Protein AF-A0A3D1CLM0-F1 (afdb_monomer_lite)

Radius of gyration: 14.33 Å; chains: 1; bounding box: 27×22×41 Å

pLDDT: mean 76.73, std 11.37, range [52.06, 90.88]

Structure (mmCIF, N/CA/C/O backbone):
data_AF-A0A3D1CLM0-F1
#
_entry.id   AF-A0A3D1CLM0-F1
#
loop_
_atom_site.group_PDB
_atom_site.id
_atom_site.type_symbol
_atom_site.label_atom_id
_atom_site.label_alt_id
_atom_site.label_comp_id
_atom_site.label_asym_id
_atom_site.label_entity_id
_atom_site.label_seq_id
_atom_site.pdbx_PDB_ins_code
_atom_site.Cartn_x
_atom_site.Cartn_y
_atom_site.Cartn_z
_atom_site.occupancy
_atom_site.B_iso_or_equiv
_atom_site.auth_seq_id
_atom_site.auth_comp_id
_atom_site.auth_asym_id
_atom_site.auth_atom_id
_atom_site.pdbx_PDB_model_num
ATOM 1 N N . MET A 1 1 ? 11.987 -12.412 -16.563 1.00 56.62 1 MET A N 1
ATOM 2 C CA . MET A 1 1 ? 11.606 -12.727 -15.167 1.00 56.62 1 MET A CA 1
ATOM 3 C C . MET A 1 1 ? 10.084 -12.733 -15.090 1.00 56.62 1 MET A C 1
ATOM 5 O O . MET A 1 1 ? 9.460 -11.997 -15.844 1.00 56.62 1 MET A O 1
ATOM 9 N N . SER A 1 2 ? 9.487 -13.621 -14.297 1.00 73.94 2 SER A N 1
ATOM 10 C CA . SER A 1 2 ? 8.050 -13.907 -14.365 1.00 73.94 2 SER A CA 1
ATOM 11 C C . SER A 1 2 ? 7.253 -12.829 -13.626 1.00 73.94 2 SER A C 1
ATOM 13 O O . SER A 1 2 ? 7.338 -12.747 -12.404 1.00 73.94 2 SER A O 1
ATOM 15 N N . ILE A 1 3 ? 6.469 -12.022 -14.350 1.00 78.88 3 ILE A N 1
ATOM 16 C CA . ILE A 1 3 ? 5.502 -11.041 -13.800 1.00 78.88 3 ILE A CA 1
ATOM 17 C C . ILE A 1 3 ? 4.632 -11.643 -12.684 1.00 78.88 3 ILE A C 1
ATOM 19 O O . ILE A 1 3 ? 4.266 -10.966 -11.726 1.00 78.88 3 ILE A O 1
ATOM 23 N N . TRP A 1 4 ? 4.396 -12.951 -12.760 1.00 84.81 4 TRP A N 1
ATOM 24 C CA . TRP A 1 4 ? 3.738 -13.762 -11.744 1.00 84.81 4 TRP A CA 1
ATOM 25 C C . TRP A 1 4 ? 4.330 -13.631 -10.334 1.00 84.81 4 TRP A C 1
ATOM 27 O O . TRP A 1 4 ? 3.576 -13.651 -9.367 1.00 84.81 4 TRP A O 1
ATOM 37 N N . LEU A 1 5 ? 5.649 -13.471 -10.190 1.00 84.19 5 LEU A N 1
ATOM 38 C CA . LEU A 1 5 ? 6.295 -13.362 -8.877 1.00 84.19 5 LEU A CA 1
ATOM 39 C C . LEU A 1 5 ? 6.004 -12.010 -8.212 1.00 84.19 5 LEU A C 1
ATOM 41 O O . LEU A 1 5 ? 5.741 -11.954 -7.013 1.00 84.19 5 LEU A O 1
ATOM 45 N N . LEU A 1 6 ? 5.990 -10.940 -9.007 1.00 84.44 6 LEU A N 1
ATOM 46 C CA . LEU A 1 6 ? 5.648 -9.591 -8.557 1.00 84.44 6 LEU A CA 1
ATOM 47 C C . LEU A 1 6 ? 4.169 -9.537 -8.141 1.00 84.44 6 LEU A C 1
ATOM 49 O O . LEU A 1 6 ? 3.854 -9.089 -7.041 1.00 84.44 6 LEU A O 1
ATOM 53 N N . LEU A 1 7 ? 3.281 -10.117 -8.958 1.00 85.56 7 LEU A N 1
ATOM 54 C CA . LEU A 1 7 ? 1.860 -10.267 -8.627 1.00 85.56 7 LEU A CA 1
ATOM 55 C C . LEU A 1 7 ? 1.642 -11.042 -7.322 1.00 85.56 7 LEU A C 1
ATOM 57 O O . LEU A 1 7 ? 0.846 -10.617 -6.490 1.00 85.56 7 LEU A O 1
ATOM 61 N N . LEU A 1 8 ? 2.364 -12.148 -7.111 1.00 87.56 8 LEU A N 1
ATOM 62 C CA . LEU A 1 8 ? 2.251 -12.948 -5.889 1.00 87.56 8 LEU A CA 1
ATOM 63 C C . LEU A 1 8 ? 2.687 -12.143 -4.654 1.00 87.56 8 LEU A C 1
ATOM 65 O O . LEU A 1 8 ? 1.994 -12.157 -3.640 1.00 87.56 8 LEU A O 1
ATOM 69 N N . ILE A 1 9 ? 3.782 -11.381 -4.749 1.00 85.19 9 ILE A N 1
ATOM 70 C CA . ILE A 1 9 ? 4.241 -10.493 -3.669 1.00 85.19 9 ILE A CA 1
ATOM 71 C C . ILE A 1 9 ? 3.202 -9.413 -3.356 1.00 85.19 9 ILE A C 1
ATOM 73 O O . ILE A 1 9 ? 2.866 -9.214 -2.187 1.00 85.19 9 ILE A O 1
ATOM 77 N N . MET A 1 10 ? 2.665 -8.739 -4.377 1.00 85.62 10 MET A N 1
ATOM 78 C CA . MET A 1 10 ? 1.634 -7.712 -4.190 1.00 85.62 10 MET A CA 1
ATOM 79 C C . MET A 1 10 ? 0.370 -8.302 -3.567 1.00 85.62 10 MET A C 1
ATOM 81 O O . MET A 1 10 ? -0.200 -7.700 -2.661 1.00 85.62 10 MET A O 1
ATOM 85 N N . PHE A 1 11 ? -0.028 -9.503 -3.988 1.00 84.88 11 PHE A N 1
ATOM 86 C CA . PHE A 1 11 ? -1.176 -10.205 -3.430 1.00 84.88 11 PHE A CA 1
ATOM 87 C C . PHE A 1 11 ? -0.979 -10.535 -1.944 1.00 84.88 11 PHE A C 1
ATOM 89 O O . PHE A 1 11 ? -1.873 -10.308 -1.131 1.00 84.88 11 PHE A O 1
ATOM 96 N N . VAL A 1 12 ? 0.204 -11.015 -1.556 1.00 84.88 12 VAL A N 1
ATOM 97 C CA . VAL A 1 12 ? 0.518 -11.297 -0.146 1.00 84.88 12 VAL A CA 1
ATOM 98 C C . VAL A 1 12 ? 0.537 -10.012 0.690 1.00 84.88 12 VAL A C 1
ATOM 100 O O . VAL A 1 12 ? -0.034 -9.988 1.781 1.00 84.88 12 VAL A O 1
ATOM 103 N N . LEU A 1 13 ? 1.140 -8.933 0.178 1.00 81.94 13 LEU A N 1
ATOM 104 C CA . LEU A 1 13 ? 1.170 -7.624 0.845 1.00 81.94 13 LEU A CA 1
ATOM 105 C C . LEU A 1 13 ? -0.233 -7.026 1.018 1.00 81.94 13 LEU A C 1
ATOM 107 O O . LEU A 1 13 ? -0.515 -6.466 2.074 1.00 81.94 13 LEU A O 1
ATOM 111 N N . ALA A 1 14 ? -1.112 -7.184 0.025 1.00 83.44 14 ALA A N 1
ATOM 112 C CA . ALA A 1 14 ? -2.492 -6.709 0.086 1.00 83.44 14 ALA A CA 1
ATOM 113 C C . ALA A 1 14 ? -3.312 -7.426 1.167 1.00 83.44 14 ALA A C 1
ATOM 115 O O . ALA A 1 14 ? -4.077 -6.791 1.883 1.00 83.44 14 ALA A O 1
ATOM 116 N N . ASN A 1 15 ? -3.117 -8.736 1.343 1.00 82.31 15 ASN A N 1
ATOM 117 C CA . ASN A 1 15 ? -3.887 -9.539 2.301 1.00 82.31 15 ASN A CA 1
ATOM 118 C C . ASN A 1 15 ? -3.351 -9.467 3.746 1.00 82.31 15 ASN A C 1
ATOM 120 O O . ASN A 1 15 ? -4.091 -9.701 4.704 1.00 82.31 15 ASN A O 1
ATOM 124 N N . LEU A 1 16 ? -2.074 -9.128 3.932 1.00 73.69 16 LEU A N 1
ATOM 125 C CA . LEU A 1 16 ? -1.415 -8.998 5.238 1.00 73.69 16 LEU A CA 1
ATOM 126 C C . LEU A 1 16 ? -2.170 -8.140 6.285 1.00 73.69 16 LEU A C 1
ATOM 128 O O . LEU A 1 16 ? -2.361 -8.628 7.407 1.00 73.69 16 LEU A O 1
ATOM 132 N N . PRO A 1 17 ? -2.646 -6.918 5.969 1.00 70.88 17 PRO A N 1
ATOM 133 C CA . PRO A 1 17 ? -3.400 -6.081 6.915 1.00 70.88 17 PRO A CA 1
ATOM 134 C C . PRO A 1 17 ? -4.788 -6.638 7.291 1.00 70.88 17 PRO A C 1
ATOM 136 O O . PRO A 1 17 ? -5.364 -6.251 8.324 1.00 70.88 17 PRO A O 1
ATOM 139 N N . TRP A 1 18 ? -5.329 -7.554 6.482 1.00 71.62 18 TRP A N 1
ATOM 140 C CA . TRP A 1 18 ? -6.629 -8.196 6.693 1.00 71.62 18 TRP A CA 1
ATOM 141 C C . TRP A 1 18 ? -6.519 -9.469 7.522 1.00 71.62 18 TRP A C 1
ATOM 143 O O . TRP A 1 18 ? -7.271 -9.624 8.484 1.00 71.62 18 TRP A O 1
ATOM 153 N N . VAL A 1 19 ? -5.550 -10.326 7.194 1.00 69.62 19 VAL A N 1
ATOM 154 C CA . VAL A 1 19 ? -5.325 -11.622 7.852 1.00 69.62 19 VAL A CA 1
ATOM 155 C C . VAL A 1 19 ? -4.797 -11.451 9.277 1.00 69.62 19 VAL A C 1
ATOM 157 O O . VAL A 1 19 ? -5.088 -12.271 10.148 1.00 69.62 19 VAL A O 1
ATOM 160 N N . ASN A 1 20 ? -4.038 -10.385 9.552 1.00 64.50 20 ASN A N 1
ATOM 161 C CA . ASN A 1 20 ? -3.435 -10.189 10.863 1.00 64.50 20 ASN A CA 1
ATOM 162 C C . ASN A 1 20 ? -4.219 -9.195 11.737 1.00 64.50 20 ASN A C 1
ATOM 164 O O . ASN A 1 20 ? -4.341 -8.003 11.435 1.00 64.50 20 ASN A O 1
ATOM 168 N N . SER A 1 21 ? -4.689 -9.668 12.894 1.00 56.81 21 SER A N 1
ATOM 169 C CA . SER A 1 21 ? -5.254 -8.814 13.954 1.00 56.81 21 SER A CA 1
ATOM 170 C C . SER A 1 21 ? -4.177 -8.061 14.752 1.00 56.81 21 SER A C 1
ATOM 172 O O . SER A 1 21 ? -4.507 -7.279 15.642 1.00 56.81 21 SER A O 1
ATOM 174 N N . ARG A 1 22 ? -2.889 -8.289 14.455 1.00 60.91 22 ARG A N 1
ATOM 175 C CA . ARG A 1 22 ? -1.749 -7.563 15.034 1.00 60.91 22 ARG A CA 1
ATOM 176 C C . ARG A 1 22 ? -1.415 -6.362 14.160 1.00 60.91 22 ARG A C 1
ATOM 178 O O . ARG A 1 22 ? -1.394 -6.479 12.939 1.00 60.91 22 ARG A O 1
ATOM 185 N N . LEU A 1 23 ? -1.139 -5.230 14.792 1.00 53.91 23 LEU A N 1
ATOM 186 C CA . LEU A 1 23 ? -0.731 -4.009 14.111 1.00 53.91 23 LEU A CA 1
ATOM 187 C C . LEU A 1 23 ? 0.695 -4.224 13.581 1.00 53.91 23 LEU A C 1
ATOM 189 O O . LEU A 1 23 ? 1.614 -4.509 14.353 1.00 53.91 23 LEU A O 1
ATOM 193 N N . PHE A 1 24 ? 0.865 -4.129 12.267 1.00 55.62 24 PHE A N 1
ATOM 194 C CA . PHE A 1 24 ? 2.139 -4.224 11.564 1.00 55.62 24 PHE A CA 1
ATOM 195 C C . PHE A 1 24 ? 2.884 -5.551 11.762 1.00 55.62 24 PHE A C 1
ATOM 197 O O . PHE A 1 24 ? 4.105 -5.559 11.750 1.00 55.62 24 PHE A O 1
ATOM 204 N N . LEU A 1 25 ? 2.190 -6.671 12.013 1.00 54.81 25 LEU A N 1
ATOM 205 C CA . LEU A 1 25 ? 2.772 -7.949 12.484 1.00 54.81 25 LEU A CA 1
ATOM 206 C C . LEU A 1 25 ? 3.470 -7.910 13.860 1.00 54.81 25 LEU A C 1
ATOM 208 O O . LEU A 1 25 ? 3.622 -8.972 14.463 1.00 54.81 25 LEU A O 1
ATOM 212 N N . PHE A 1 26 ? 3.851 -6.743 14.387 1.00 52.06 26 PHE A N 1
ATOM 213 C CA . PHE A 1 26 ? 4.716 -6.629 15.567 1.00 52.06 26 PHE A CA 1
ATOM 214 C C . PHE A 1 26 ? 3.995 -6.215 16.854 1.00 52.06 26 PHE A C 1
ATOM 216 O O . PHE A 1 26 ? 4.413 -6.635 17.932 1.00 52.06 26 PHE A O 1
ATOM 223 N N . ILE A 1 27 ? 2.913 -5.433 16.788 1.00 54.62 27 ILE A N 1
ATOM 224 C CA . ILE A 1 27 ? 2.293 -4.866 17.994 1.00 54.62 27 ILE A CA 1
ATOM 225 C C . ILE A 1 27 ? 0.933 -5.538 18.262 1.00 54.62 27 ILE A C 1
ATOM 227 O O . ILE A 1 27 ? -0.022 -5.345 17.500 1.00 54.62 27 ILE A O 1
ATOM 231 N N . PRO A 1 28 ? 0.798 -6.328 19.347 1.00 55.12 28 PRO A N 1
ATOM 232 C CA . PRO A 1 28 ? -0.490 -6.859 19.772 1.00 55.12 28 PRO A CA 1
ATOM 233 C C . PRO A 1 28 ? -1.337 -5.730 20.372 1.00 55.12 28 PRO A C 1
ATOM 235 O O . PRO A 1 28 ? -1.077 -5.254 21.478 1.00 55.12 28 PRO A O 1
ATOM 238 N N . LEU A 1 29 ? -2.368 -5.291 19.649 1.00 55.41 29 LEU A N 1
ATOM 239 C CA . LEU A 1 29 ? -3.306 -4.295 20.160 1.00 55.41 29 LEU A CA 1
ATOM 240 C C . LEU A 1 29 ? -4.346 -4.955 21.067 1.00 55.41 29 LEU A C 1
ATOM 242 O O . LEU A 1 29 ? -5.229 -5.670 20.603 1.00 55.41 29 LEU A O 1
ATOM 246 N N . LYS A 1 30 ? -4.243 -4.687 22.372 1.00 52.62 30 LYS A N 1
ATOM 247 C CA . LYS A 1 30 ? -5.159 -5.203 23.404 1.00 52.62 30 LYS A CA 1
ATOM 248 C C . LYS A 1 30 ? -6.579 -4.606 23.361 1.00 52.62 30 LYS A C 1
ATOM 250 O O . LYS A 1 30 ? -7.475 -5.217 23.922 1.00 52.62 30 LYS A O 1
ATOM 255 N N . ASN A 1 31 ? -6.798 -3.465 22.694 1.00 55.88 31 ASN A N 1
ATOM 256 C CA . ASN A 1 31 ? -8.060 -2.698 22.756 1.00 55.88 31 ASN A CA 1
ATOM 257 C C . ASN A 1 31 ? -8.902 -2.698 21.463 1.00 55.88 31 ASN A C 1
ATOM 259 O O . ASN A 1 31 ? -9.733 -1.818 21.266 1.00 55.88 31 ASN A O 1
ATOM 263 N N . GLY A 1 32 ? -8.731 -3.693 20.590 1.00 56.03 32 GLY A N 1
ATOM 264 C CA . GLY A 1 32 ? -9.462 -3.760 19.321 1.00 56.03 32 GLY A CA 1
ATOM 265 C C . GLY A 1 32 ? -8.850 -2.858 18.242 1.00 56.03 32 GLY A C 1
ATOM 266 O O . GLY A 1 32 ? -8.273 -1.804 18.514 1.00 56.03 32 GLY A O 1
ATOM 267 N N . LYS A 1 33 ? -8.897 -3.321 16.990 1.00 57.84 33 LYS A N 1
ATOM 268 C CA . LYS A 1 33 ? -8.227 -2.675 15.854 1.00 57.84 33 LYS A CA 1
ATOM 269 C C . LYS A 1 33 ? -9.061 -1.471 15.403 1.00 57.84 33 LYS A C 1
ATOM 271 O O . LYS A 1 33 ? -10.144 -1.644 14.854 1.00 57.84 33 LYS A O 1
ATOM 276 N N . ASN A 1 34 ? -8.572 -0.256 15.653 1.00 67.88 34 ASN A N 1
ATOM 277 C CA . ASN A 1 34 ? -9.264 0.962 15.232 1.00 67.88 34 ASN A CA 1
ATOM 278 C C . ASN A 1 34 ? -9.282 1.038 13.694 1.00 67.88 34 ASN A C 1
ATOM 280 O O . ASN A 1 34 ? -8.251 0.791 13.062 1.00 67.88 34 ASN A O 1
ATOM 284 N N . ALA A 1 35 ? -10.418 1.393 13.086 1.00 69.94 35 ALA A N 1
ATOM 285 C CA . ALA A 1 35 ? -10.558 1.425 11.624 1.00 69.94 35 ALA A CA 1
ATOM 286 C C . ALA A 1 35 ? -9.506 2.333 10.957 1.00 69.94 35 ALA A C 1
ATOM 288 O O . ALA A 1 35 ? -8.928 1.970 9.932 1.00 69.94 35 ALA A O 1
ATOM 289 N N . TRP A 1 36 ? -9.162 3.453 11.605 1.00 74.06 36 TRP A N 1
ATOM 290 C CA . TRP A 1 36 ?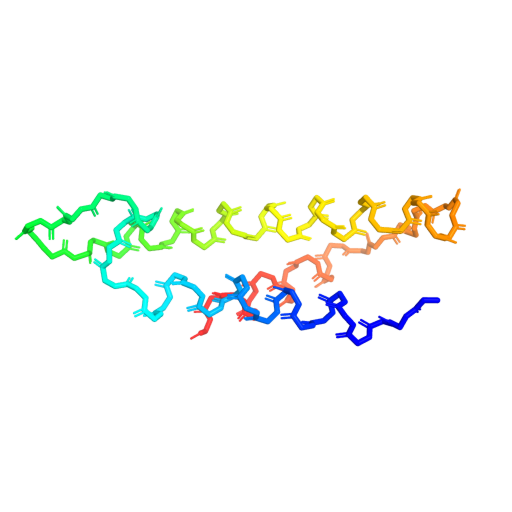 -8.099 4.352 11.142 1.00 74.06 36 TRP A CA 1
ATOM 291 C C . TRP A 1 36 ? -6.711 3.723 11.100 1.00 74.06 36 TRP A C 1
ATOM 293 O O . TRP A 1 36 ? -5.908 4.040 10.229 1.00 74.06 36 TRP A O 1
ATOM 303 N N . LEU A 1 37 ? -6.432 2.807 12.020 1.00 74.44 37 LEU A N 1
ATOM 304 C CA . LEU A 1 37 ? -5.143 2.136 12.113 1.00 74.44 37 LEU A CA 1
ATOM 305 C C . LEU A 1 37 ? -4.974 1.108 10.991 1.00 74.44 37 LEU A C 1
ATOM 307 O O . LEU A 1 37 ? -3.889 0.977 10.434 1.00 74.44 37 LEU A O 1
ATOM 311 N N . ARG A 1 38 ? -6.070 0.431 10.623 1.00 74.94 38 ARG A N 1
ATOM 312 C CA . ARG A 1 38 ? -6.108 -0.484 9.477 1.00 74.94 38 ARG A CA 1
ATOM 313 C C . ARG A 1 38 ? -5.922 0.272 8.162 1.00 74.94 38 ARG A C 1
ATOM 315 O O . ARG A 1 38 ? -5.154 -0.171 7.319 1.00 74.94 38 ARG A O 1
ATOM 322 N N . LEU A 1 39 ? -6.560 1.437 8.025 1.00 78.75 39 LEU A N 1
ATOM 323 C CA . LEU A 1 39 ? -6.351 2.343 6.891 1.00 78.75 39 LEU A CA 1
ATOM 324 C C . LEU A 1 39 ? -4.891 2.794 6.782 1.00 78.75 39 LEU A C 1
ATOM 326 O O . LEU A 1 39 ? -4.323 2.758 5.695 1.00 78.75 39 LEU A O 1
ATOM 330 N N . PHE A 1 40 ? -4.260 3.153 7.902 1.00 82.25 40 PHE A N 1
ATOM 331 C CA . PHE A 1 40 ? -2.843 3.509 7.907 1.00 82.25 40 PHE A CA 1
ATOM 332 C C . PHE A 1 40 ? -1.946 2.334 7.485 1.00 82.25 40 PHE A C 1
ATOM 334 O O . PHE A 1 40 ? -1.067 2.516 6.649 1.00 82.25 40 PHE A O 1
ATOM 341 N N . GLU A 1 41 ? -2.185 1.120 7.995 1.00 81.06 41 GLU A N 1
ATOM 342 C CA . GLU A 1 41 ? -1.457 -0.080 7.552 1.00 81.06 41 GLU A CA 1
ATOM 343 C C . GLU A 1 41 ? -1.597 -0.321 6.051 1.00 81.06 41 GLU A C 1
ATOM 345 O O . GLU A 1 41 ? -0.593 -0.557 5.383 1.00 81.06 41 GLU A O 1
ATOM 350 N N . VAL A 1 42 ? -2.819 -0.237 5.519 1.00 82.62 42 VAL A N 1
ATOM 351 C CA . VAL A 1 42 ? -3.091 -0.406 4.087 1.00 82.62 42 VAL A CA 1
ATOM 352 C C . VAL A 1 42 ? -2.275 0.590 3.264 1.00 82.62 42 VAL A C 1
ATOM 354 O O . VAL A 1 42 ? -1.622 0.190 2.303 1.00 82.62 42 VAL A O 1
ATOM 357 N N . VAL A 1 43 ? -2.230 1.862 3.675 1.00 85.50 43 VAL A N 1
ATOM 358 C CA . VAL A 1 43 ? -1.426 2.893 2.999 1.00 85.50 43 VAL A CA 1
ATOM 359 C C . VAL A 1 43 ? 0.065 2.555 3.030 1.00 85.50 43 VAL A C 1
ATOM 361 O O . VAL A 1 43 ? 0.741 2.708 2.012 1.00 85.50 43 VAL A O 1
ATOM 364 N N . VAL A 1 44 ? 0.596 2.063 4.154 1.00 85.56 44 VAL A N 1
ATOM 365 C CA . VAL A 1 44 ? 2.020 1.703 4.212 1.00 85.56 44 VAL A CA 1
ATOM 366 C C . VAL A 1 44 ? 2.326 0.457 3.381 1.00 85.56 44 VAL A C 1
ATOM 368 O O . VAL A 1 44 ? 3.294 0.465 2.624 1.00 85.56 44 VAL A O 1
ATOM 371 N N . TYR A 1 45 ? 1.507 -0.594 3.464 1.00 83.88 45 TYR A N 1
ATOM 372 C CA . TYR A 1 45 ? 1.680 -1.791 2.635 1.00 83.88 45 TYR A CA 1
ATOM 373 C C . TYR A 1 45 ? 1.577 -1.473 1.144 1.00 83.88 45 TYR A C 1
ATOM 375 O O . TYR A 1 45 ? 2.348 -2.014 0.352 1.00 83.88 45 TYR A O 1
ATOM 383 N N . TYR A 1 46 ? 0.690 -0.551 0.773 1.00 87.25 46 TYR A N 1
ATOM 384 C CA . TYR A 1 46 ? 0.581 -0.047 -0.586 1.00 87.25 46 TYR A CA 1
ATOM 385 C C . TYR A 1 46 ? 1.861 0.671 -1.035 1.00 87.25 46 TYR A C 1
ATOM 387 O O . TYR A 1 46 ? 2.394 0.365 -2.100 1.00 87.25 46 TYR A O 1
ATOM 395 N N . PHE A 1 47 ? 2.424 1.554 -0.203 1.00 88.31 47 PHE A N 1
ATOM 396 C CA . PHE A 1 47 ? 3.706 2.207 -0.493 1.00 88.31 47 PHE A CA 1
ATOM 397 C C . PHE A 1 47 ? 4.856 1.205 -0.645 1.00 88.31 47 PHE A C 1
ATOM 399 O O . PHE A 1 47 ? 5.670 1.334 -1.558 1.00 88.31 47 PHE A O 1
ATOM 406 N N . VAL A 1 48 ? 4.913 0.183 0.213 1.00 88.00 48 VAL A N 1
ATOM 407 C CA . VAL A 1 48 ? 5.914 -0.889 0.115 1.00 88.00 48 VAL A CA 1
ATOM 408 C C . VAL A 1 48 ? 5.744 -1.665 -1.190 1.00 88.00 48 VAL A C 1
ATOM 410 O O . VAL A 1 48 ? 6.726 -1.880 -1.896 1.00 88.00 48 VAL A O 1
ATOM 413 N N . ALA A 1 49 ? 4.515 -2.040 -1.553 1.00 87.50 49 ALA A N 1
ATOM 414 C CA . ALA A 1 49 ? 4.233 -2.718 -2.816 1.00 87.50 49 ALA A CA 1
ATOM 415 C C . ALA A 1 49 ? 4.631 -1.862 -4.030 1.00 87.50 49 ALA A C 1
ATOM 417 O O . ALA A 1 49 ? 5.199 -2.387 -4.989 1.00 87.50 49 ALA A O 1
ATOM 418 N N . LEU A 1 50 ? 4.403 -0.546 -3.969 1.00 87.56 50 LEU A N 1
ATOM 419 C CA . LEU A 1 50 ? 4.809 0.395 -5.009 1.00 87.56 50 LEU A CA 1
ATOM 420 C C . LEU A 1 50 ? 6.334 0.440 -5.163 1.00 87.56 50 LEU A C 1
ATOM 422 O O . LEU A 1 50 ? 6.845 0.307 -6.270 1.00 87.56 50 LEU A O 1
ATOM 426 N N . LEU A 1 51 ? 7.068 0.562 -4.052 1.00 87.38 51 LEU A N 1
ATOM 427 C CA . LEU A 1 51 ? 8.533 0.573 -4.054 1.00 87.38 51 LEU A CA 1
ATOM 428 C C . LEU A 1 51 ? 9.113 -0.738 -4.587 1.00 87.38 51 LEU A C 1
ATOM 430 O O . LEU A 1 51 ? 10.052 -0.708 -5.377 1.00 87.38 51 LEU A O 1
ATOM 434 N N . VAL A 1 52 ? 8.540 -1.881 -4.198 1.00 86.81 52 VAL A N 1
ATOM 435 C CA . VAL A 1 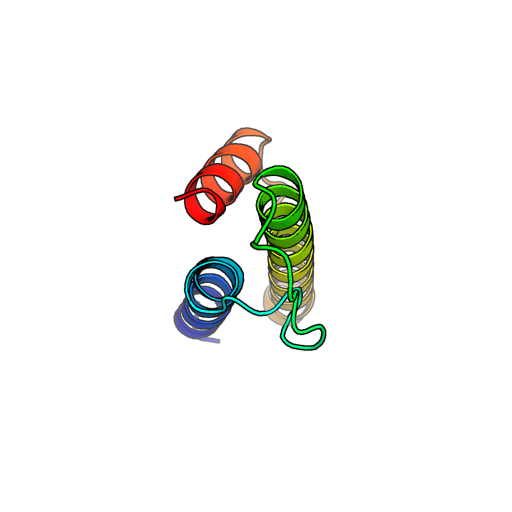52 ? 8.942 -3.196 -4.720 1.00 86.81 52 VAL A CA 1
ATOM 436 C C . VAL A 1 52 ? 8.696 -3.275 -6.226 1.00 86.81 52 VAL A C 1
ATOM 438 O O . VAL A 1 52 ? 9.560 -3.762 -6.951 1.00 86.81 52 VAL A O 1
ATOM 441 N N . SER A 1 53 ? 7.558 -2.761 -6.697 1.00 83.88 53 SER A N 1
ATOM 442 C CA . SER A 1 53 ? 7.212 -2.738 -8.122 1.00 83.88 53 SER A CA 1
ATOM 443 C C . SER A 1 53 ? 8.189 -1.876 -8.917 1.00 83.88 53 SER A C 1
ATOM 445 O O . SER A 1 53 ? 8.757 -2.354 -9.893 1.00 83.88 53 SER A O 1
ATOM 447 N N . ILE A 1 54 ? 8.470 -0.657 -8.447 1.00 83.56 54 ILE A N 1
ATOM 448 C CA . ILE A 1 54 ? 9.414 0.271 -9.085 1.00 83.56 54 ILE A CA 1
ATOM 449 C C . ILE A 1 54 ? 10.834 -0.304 -9.088 1.00 83.56 54 ILE A C 1
ATOM 451 O O . ILE A 1 54 ? 11.519 -0.236 -10.105 1.00 83.56 54 ILE A O 1
ATOM 455 N N . ALA A 1 55 ? 11.285 -0.891 -7.974 1.00 83.94 55 ALA A N 1
ATOM 456 C CA . ALA A 1 55 ? 12.602 -1.520 -7.888 1.00 83.94 55 ALA A CA 1
ATOM 457 C C . ALA A 1 55 ? 12.729 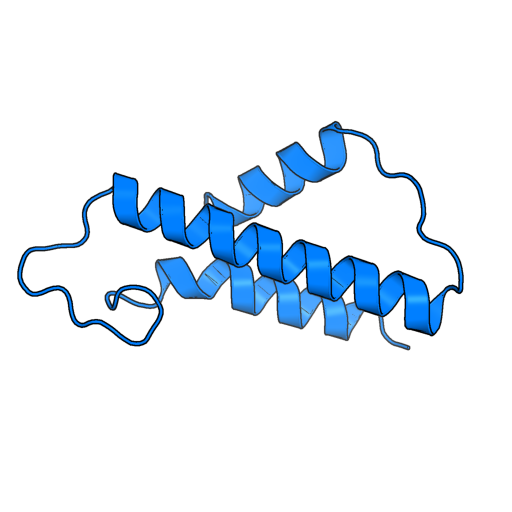-2.690 -8.875 1.00 83.94 55 ALA A C 1
ATOM 459 O O . ALA A 1 55 ? 13.750 -2.823 -9.549 1.00 83.94 55 ALA A O 1
ATOM 460 N N . PHE A 1 56 ? 11.675 -3.500 -9.019 1.00 82.50 56 PHE A N 1
ATOM 461 C CA . PHE A 1 56 ? 11.612 -4.539 -10.044 1.00 82.50 56 PHE A CA 1
ATOM 462 C C . PHE A 1 56 ? 11.639 -3.943 -11.458 1.00 82.50 56 PHE A C 1
ATOM 464 O O . PHE A 1 56 ? 12.441 -4.371 -12.285 1.00 82.50 56 PHE A O 1
ATOM 471 N N . GLU A 1 57 ? 10.806 -2.949 -11.758 1.00 81.50 57 GLU A N 1
ATOM 472 C CA . GLU A 1 57 ? 10.773 -2.323 -13.084 1.00 81.50 57 GLU A CA 1
ATOM 473 C C . GLU A 1 57 ? 12.130 -1.715 -13.461 1.00 81.50 57 GLU A C 1
ATOM 475 O O . GLU A 1 57 ? 12.632 -1.969 -14.556 1.00 81.50 57 GLU A O 1
ATOM 480 N N . GLN A 1 58 ? 12.787 -1.009 -12.538 1.00 80.75 58 GLN A N 1
ATOM 481 C CA . GLN A 1 58 ? 14.134 -0.478 -12.754 1.00 80.75 58 GLN A CA 1
ATOM 482 C C . GLN A 1 58 ? 15.158 -1.585 -13.012 1.00 80.75 58 GLN A C 1
ATOM 484 O O . GLN A 1 58 ? 15.959 -1.477 -13.940 1.00 80.75 58 GLN A O 1
ATOM 489 N N . GLN A 1 59 ? 15.137 -2.653 -12.213 1.00 75.12 59 GLN A N 1
ATOM 490 C CA . GLN A 1 59 ? 16.148 -3.704 -12.290 1.00 75.12 59 GLN A CA 1
ATOM 491 C C . GLN A 1 59 ? 15.995 -4.599 -13.528 1.00 75.12 59 GLN A C 1
ATOM 493 O O . GLN A 1 59 ? 16.992 -5.133 -14.011 1.00 75.12 59 GLN A O 1
ATOM 498 N N . TYR A 1 60 ? 14.775 -4.767 -14.050 1.00 71.88 60 TYR A N 1
ATOM 499 C CA . TYR A 1 60 ? 14.504 -5.697 -15.153 1.00 71.88 60 TYR A CA 1
ATOM 500 C C . TYR A 1 60 ? 14.169 -5.029 -16.486 1.00 71.88 60 TYR A C 1
ATOM 502 O O . TYR A 1 60 ? 14.579 -5.544 -17.524 1.00 71.88 60 TYR A O 1
ATOM 510 N N . ALA A 1 61 ? 13.419 -3.926 -16.489 1.00 69.31 61 ALA A N 1
ATOM 511 C CA . ALA A 1 61 ? 13.032 -3.234 -17.719 1.00 69.31 61 ALA A CA 1
ATOM 512 C C . ALA A 1 61 ? 13.995 -2.091 -18.080 1.00 69.31 61 ALA A C 1
ATOM 514 O O . ALA A 1 61 ? 13.969 -1.607 -19.209 1.00 69.31 61 ALA A O 1
ATOM 515 N N . GLY A 1 62 ? 14.842 -1.649 -17.139 1.00 69.06 62 GLY A N 1
ATOM 516 C CA . GLY A 1 62 ? 15.789 -0.545 -17.332 1.00 69.06 62 GLY A CA 1
ATOM 517 C C . GLY A 1 62 ? 15.130 0.830 -17.497 1.00 69.06 62 GLY A C 1
ATOM 518 O O . GLY A 1 62 ? 15.830 1.831 -17.605 1.00 69.06 62 GLY A O 1
ATOM 519 N N . ASN A 1 63 ? 13.796 0.887 -17.496 1.00 69.94 63 ASN A N 1
ATOM 520 C CA . ASN A 1 63 ? 12.990 2.093 -17.578 1.00 69.94 63 ASN A CA 1
ATOM 521 C C . ASN A 1 63 ? 11.717 1.910 -16.751 1.00 69.94 63 ASN A C 1
ATOM 523 O O . ASN A 1 63 ? 11.068 0.867 -16.823 1.00 69.94 63 ASN A O 1
ATOM 527 N N . ILE A 1 64 ? 11.352 2.945 -15.998 1.00 76.06 64 ILE A N 1
ATOM 528 C CA . ILE A 1 64 ? 10.071 3.007 -15.290 1.00 76.06 64 ILE A CA 1
ATOM 529 C C . ILE A 1 64 ? 9.036 3.534 -16.272 1.00 76.06 64 ILE A C 1
ATOM 531 O O . ILE A 1 64 ? 9.197 4.631 -16.812 1.00 76.06 64 ILE A O 1
ATOM 535 N N . TYR A 1 65 ? 7.976 2.767 -16.505 1.00 76.69 65 TYR A N 1
ATOM 536 C CA . TYR A 1 65 ? 6.896 3.237 -17.357 1.00 76.69 65 TYR A CA 1
ATOM 537 C C . TYR A 1 65 ? 6.046 4.263 -16.589 1.00 76.69 65 TYR A C 1
ATOM 539 O O . TYR A 1 65 ? 5.612 3.973 -15.473 1.00 76.69 65 TYR A O 1
ATOM 547 N N . PRO A 1 66 ? 5.785 5.462 -17.140 1.00 77.81 66 PRO A N 1
ATOM 548 C CA . PRO A 1 66 ? 4.955 6.449 -16.461 1.00 77.81 66 PRO A CA 1
ATOM 549 C C . PRO A 1 66 ? 3.496 5.974 -16.428 1.00 77.81 66 PRO A C 1
ATOM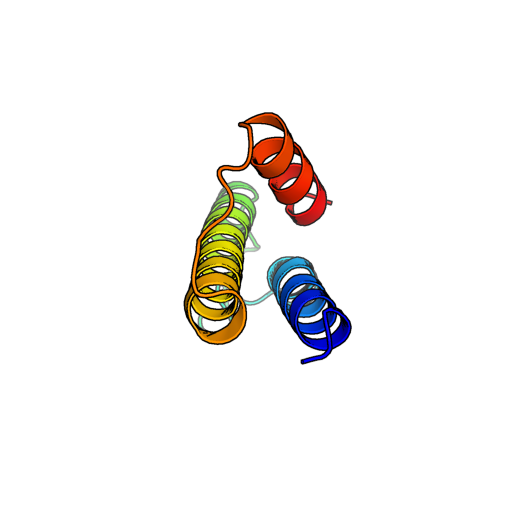 551 O O . PRO A 1 66 ? 2.781 6.028 -17.429 1.00 77.81 66 PRO A O 1
ATOM 554 N N . GLN A 1 67 ? 3.050 5.498 -15.266 1.00 83.94 67 GLN A N 1
ATOM 555 C CA . GLN A 1 67 ? 1.659 5.117 -15.026 1.00 83.94 67 GLN A CA 1
ATOM 556 C C . GLN A 1 67 ? 0.801 6.352 -14.724 1.00 83.94 67 GLN A C 1
ATOM 558 O O . GLN A 1 67 ? 1.255 7.311 -14.100 1.00 83.94 67 GLN A O 1
ATOM 563 N N . GLN A 1 68 ? -0.455 6.333 -15.174 1.00 89.00 68 GLN A N 1
ATOM 564 C CA . GLN A 1 68 ? -1.425 7.391 -14.883 1.00 89.00 68 GLN A CA 1
ATOM 565 C C . GLN A 1 68 ? -2.000 7.247 -13.470 1.00 89.00 68 GLN A C 1
ATOM 567 O O . GLN A 1 68 ? -1.979 6.164 -12.883 1.00 89.00 68 GLN A O 1
ATOM 572 N N . TRP A 1 69 ? -2.571 8.333 -12.942 1.00 89.62 69 TRP A N 1
ATOM 573 C CA . TRP A 1 69 ? -3.190 8.375 -11.609 1.00 89.62 69 TRP A CA 1
ATOM 574 C C . TRP A 1 69 ? -4.244 7.265 -11.393 1.00 89.62 69 TRP A C 1
ATOM 576 O O . TRP A 1 69 ? -4.367 6.735 -10.290 1.00 89.62 69 TRP A O 1
ATOM 586 N N . GLU A 1 70 ? -4.942 6.857 -12.457 1.00 90.88 70 GLU A N 1
ATOM 587 C CA . GLU A 1 70 ? -5.959 5.796 -12.466 1.00 90.88 70 GLU A CA 1
ATOM 588 C C . GLU A 1 70 ? -5.411 4.442 -11.993 1.00 90.88 70 GLU A C 1
ATOM 590 O O . GLU A 1 70 ? -6.084 3.714 -11.257 1.00 90.88 70 GLU A O 1
ATOM 595 N N . PHE A 1 71 ? -4.169 4.118 -12.369 1.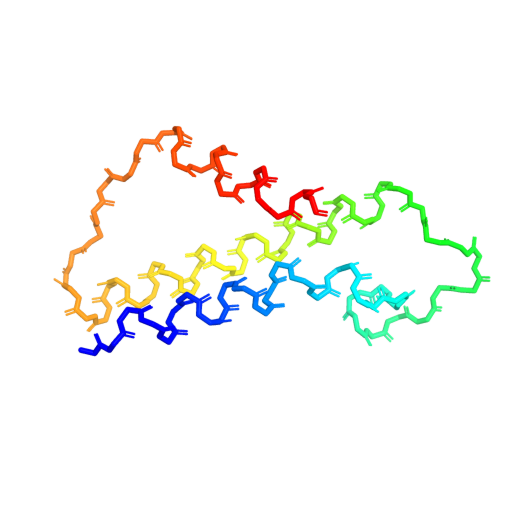00 86.81 71 PHE A N 1
ATOM 596 C CA . PHE A 1 71 ? -3.505 2.884 -11.950 1.00 86.81 71 PHE A CA 1
ATOM 597 C C . PHE A 1 71 ? -3.304 2.862 -10.434 1.00 86.81 71 PHE A C 1
ATOM 599 O O . PHE A 1 71 ? -3.584 1.858 -9.771 1.00 86.81 71 PHE A O 1
ATOM 606 N N . PHE A 1 72 ? -2.867 3.992 -9.874 1.00 85.50 72 PHE A N 1
ATOM 607 C CA . PHE A 1 72 ? -2.610 4.106 -8.446 1.00 85.50 72 PHE A CA 1
ATOM 608 C C . PHE A 1 72 ? -3.906 4.023 -7.636 1.00 85.50 72 PHE A C 1
ATOM 610 O O . PHE A 1 72 ? -3.961 3.324 -6.628 1.00 85.50 72 PHE A O 1
ATOM 617 N N . VAL A 1 73 ? -4.976 4.680 -8.093 1.00 88.75 73 VAL A N 1
ATOM 618 C CA . VAL A 1 73 ? -6.278 4.629 -7.408 1.00 88.75 73 VAL A CA 1
ATOM 619 C C . VAL A 1 73 ? -6.897 3.233 -7.484 1.00 88.75 73 VAL A C 1
ATOM 621 O O . VAL A 1 73 ? -7.420 2.741 -6.483 1.00 88.75 73 VAL A O 1
ATOM 624 N N . THR A 1 74 ? -6.795 2.557 -8.631 1.00 87.00 74 THR A N 1
ATOM 625 C CA . THR A 1 74 ? -7.311 1.189 -8.800 1.00 87.00 74 THR A CA 1
ATOM 626 C C . THR A 1 74 ? -6.566 0.204 -7.904 1.00 87.00 74 THR A C 1
ATOM 628 O O . THR A 1 74 ? -7.189 -0.574 -7.184 1.00 87.00 74 THR A O 1
ATOM 631 N N . THR A 1 75 ? -5.234 0.271 -7.878 1.00 87.56 75 THR A N 1
ATOM 632 C CA . THR A 1 75 ? -4.416 -0.631 -7.053 1.00 87.56 75 THR A CA 1
ATOM 633 C C . THR A 1 75 ? -4.621 -0.362 -5.562 1.00 87.56 75 THR A C 1
ATOM 635 O O . THR A 1 75 ? -4.732 -1.300 -4.778 1.00 87.56 75 THR A O 1
ATOM 638 N N . LEU A 1 76 ? -4.764 0.903 -5.160 1.00 86.19 76 LEU A N 1
ATOM 639 C CA . LEU A 1 76 ? -5.129 1.259 -3.789 1.00 86.19 76 LEU A CA 1
ATOM 640 C C . LEU A 1 76 ? -6.521 0.728 -3.407 1.00 86.19 76 LEU A C 1
ATOM 642 O O . LEU A 1 76 ? -6.697 0.210 -2.307 1.00 86.19 76 LEU A O 1
ATOM 646 N N . SER A 1 77 ? -7.493 0.795 -4.320 1.00 86.62 77 SER A N 1
ATOM 647 C CA . SER A 1 77 ? -8.834 0.235 -4.100 1.00 86.62 77 SER A CA 1
ATOM 648 C C . SER A 1 77 ? -8.798 -1.286 -3.917 1.00 86.62 77 SER A C 1
ATOM 650 O O . SER A 1 77 ? -9.536 -1.811 -3.091 1.00 86.62 77 SER A O 1
ATOM 652 N N . LEU A 1 78 ? -7.899 -1.989 -4.619 1.00 85.88 78 LEU A N 1
ATOM 653 C CA . LEU A 1 78 ? -7.682 -3.430 -4.432 1.00 85.88 78 LEU A CA 1
ATOM 654 C C . LEU A 1 78 ? -7.086 -3.772 -3.060 1.00 85.88 78 LEU A C 1
ATOM 656 O O . LEU A 1 78 ? -7.382 -4.830 -2.525 1.00 85.88 78 LEU A O 1
ATOM 660 N N . PHE A 1 79 ? -6.260 -2.896 -2.485 1.00 83.06 79 PHE A N 1
ATOM 661 C CA . PHE A 1 79 ? -5.701 -3.075 -1.138 1.00 83.06 79 PHE A CA 1
ATOM 662 C C . PHE A 1 79 ? -6.713 -2.761 -0.015 1.00 83.06 79 PHE A C 1
ATOM 664 O O . PHE A 1 79 ? -6.513 -3.158 1.135 1.00 83.06 79 PHE A O 1
ATOM 671 N N . LEU A 1 80 ? -7.774 -2.016 -0.338 1.00 79.06 80 LEU A N 1
ATOM 672 C CA . LEU A 1 80 ? -8.827 -1.572 0.581 1.00 79.06 80 LEU A CA 1
ATOM 673 C C . LEU A 1 80 ? -9.975 -2.578 0.769 1.00 79.06 80 LEU A C 1
ATOM 675 O O . LEU A 1 80 ? -10.780 -2.374 1.680 1.00 79.06 80 LEU A O 1
ATOM 679 N N . VAL A 1 81 ? -10.066 -3.606 -0.077 1.00 73.50 81 VAL A N 1
ATOM 680 C CA . VAL A 1 81 ? -11.033 -4.720 0.010 1.00 73.50 81 VAL A CA 1
ATOM 681 C C . VAL A 1 81 ? -10.406 -5.895 0.747 1.00 73.50 81 VAL A C 1
ATOM 683 O O . VAL A 1 81 ? -11.133 -6.508 1.560 1.00 73.50 81 VAL A O 1
#

Secondary structure (DSSP, 8-state):
--HHHHHHHHHHHHHHHHH-SSBTTTB--TT---HHHHHHHHHHHHHHHHHHHHHHHHHHHSS-----HHHHHHHHHHH--

Sequence (81 aa):
MSIWLLLLIMFVLANLPWVNSRLFLFIPLKNGKNAWLRLFEVVVYY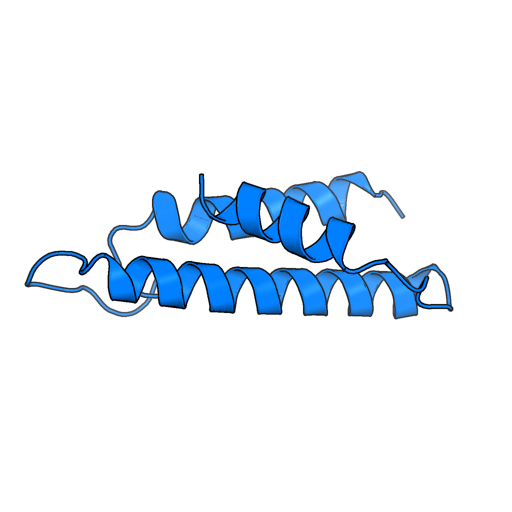FVALLVSIAFEQQYAGNIYPQQWEFFVTTLSLFLV

Foldseek 3Di:
DDPVVLVVLLVCLLCVLVVDQAQVVPHNDPPGDDPVSSVVSLVVSLVVSVVVVQVVCCVPVVDDDDDDPVVSVVSSVSSVD